Protein AF-A0A401MXL3-F1 (afdb_monomer)

Structure (mmCIF, N/CA/C/O backbone):
data_AF-A0A401MXL3-F1
#
_entry.id   AF-A0A401MXL3-F1
#
loop_
_atom_site.group_PDB
_atom_site.id
_atom_site.type_symbol
_atom_site.label_atom_id
_atom_site.label_alt_id
_atom_site.label_comp_id
_atom_site.label_asym_id
_atom_site.label_entity_id
_atom_site.label_seq_id
_atom_site.pdbx_PDB_ins_code
_atom_site.Cartn_x
_atom_site.Cartn_y
_atom_site.Cartn_z
_atom_site.occupancy
_atom_site.B_iso_or_equiv
_atom_site.auth_seq_id
_atom_site.auth_comp_id
_atom_site.auth_asym_id
_atom_site.auth_atom_id
_atom_site.pdbx_PDB_model_num
ATOM 1 N N . MET A 1 1 ? -3.609 0.722 30.593 1.00 56.59 1 MET A N 1
ATOM 2 C CA . MET A 1 1 ? -3.576 1.982 29.805 1.00 56.59 1 MET A CA 1
ATOM 3 C C . MET A 1 1 ? -2.280 2.168 29.010 1.00 56.59 1 MET A C 1
ATOM 5 O O . MET A 1 1 ? -2.378 2.522 27.842 1.00 56.59 1 MET A O 1
ATOM 9 N N . ALA A 1 2 ? -1.094 1.898 29.575 1.00 67.50 2 ALA A N 1
ATOM 10 C CA . ALA A 1 2 ? 0.190 2.048 28.870 1.00 67.50 2 ALA A CA 1
ATOM 11 C C . ALA A 1 2 ? 0.321 1.184 27.591 1.00 67.50 2 ALA A C 1
ATOM 13 O O . ALA A 1 2 ? 0.815 1.667 26.572 1.00 67.50 2 ALA A O 1
ATOM 14 N N . ASP A 1 3 ? -0.196 -0.049 27.602 1.00 74.62 3 ASP A N 1
ATOM 15 C CA . ASP A 1 3 ? -0.100 -0.957 26.446 1.00 74.62 3 ASP A CA 1
ATOM 16 C C . ASP A 1 3 ? -0.919 -0.490 25.235 1.00 74.62 3 ASP A C 1
ATOM 18 O O . ASP A 1 3 ? -0.451 -0.566 24.099 1.00 74.62 3 ASP A O 1
ATOM 22 N N . HIS A 1 4 ? -2.103 0.091 25.463 1.00 75.44 4 HIS A N 1
ATOM 23 C CA . HIS A 1 4 ? -2.928 0.662 24.391 1.00 75.44 4 HIS A CA 1
ATOM 24 C C . HIS A 1 4 ? -2.257 1.872 23.728 1.00 75.44 4 HIS A C 1
ATOM 26 O O . HIS A 1 4 ? -2.325 2.026 22.508 1.00 75.44 4 HIS A O 1
ATOM 32 N N . ALA A 1 5 ? -1.563 2.709 24.506 1.00 81.88 5 ALA A N 1
ATOM 33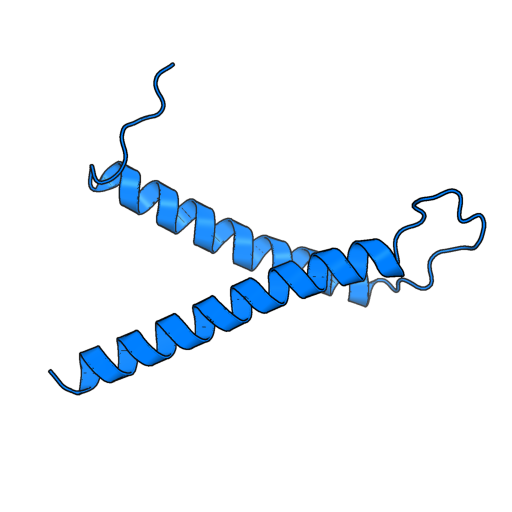 C CA . ALA A 1 5 ? -0.817 3.847 23.971 1.00 81.88 5 ALA A CA 1
ATOM 34 C C . ALA A 1 5 ? 0.362 3.387 23.094 1.00 81.88 5 ALA A C 1
ATOM 36 O O . ALA A 1 5 ? 0.581 3.927 22.008 1.00 81.88 5 ALA A O 1
ATOM 37 N N . LYS A 1 6 ? 1.076 2.336 23.517 1.00 85.62 6 LYS A N 1
ATOM 38 C CA . LYS A 1 6 ? 2.173 1.734 22.745 1.00 85.62 6 LYS A CA 1
ATOM 39 C C . LYS A 1 6 ? 1.682 1.073 21.451 1.00 85.62 6 LYS A C 1
ATOM 41 O O . LYS A 1 6 ? 2.310 1.234 20.400 1.00 85.62 6 LYS A O 1
ATOM 46 N N . ALA A 1 7 ? 0.548 0.374 21.507 1.00 85.31 7 ALA A N 1
ATOM 47 C CA . ALA A 1 7 ? -0.091 -0.207 20.329 1.00 85.31 7 ALA A CA 1
ATOM 48 C C . ALA A 1 7 ? -0.504 0.882 19.324 1.00 85.31 7 ALA A C 1
ATOM 50 O O . ALA A 1 7 ? -0.165 0.793 18.146 1.00 85.31 7 ALA A O 1
ATOM 51 N N . SER A 1 8 ? -1.133 1.962 19.800 1.00 91.69 8 SER A N 1
ATOM 52 C CA . SER A 1 8 ? -1.516 3.107 18.964 1.00 91.69 8 SER A CA 1
ATOM 53 C C . SER A 1 8 ? -0.309 3.760 18.280 1.00 91.69 8 SER A C 1
ATOM 55 O O . SER A 1 8 ? -0.315 3.970 17.067 1.00 91.69 8 SER A O 1
ATOM 57 N N . ALA A 1 9 ? 0.784 3.990 19.016 1.00 93.81 9 ALA A N 1
ATOM 58 C CA . ALA A 1 9 ? 2.018 4.527 18.442 1.00 93.81 9 ALA A CA 1
ATOM 59 C C . ALA A 1 9 ? 2.598 3.623 17.337 1.00 93.81 9 ALA A C 1
ATOM 61 O O . ALA A 1 9 ? 3.097 4.110 16.320 1.00 93.81 9 ALA A O 1
ATOM 62 N N . THR A 1 10 ? 2.498 2.303 17.513 1.00 95.50 10 THR A N 1
ATOM 63 C CA . THR A 1 10 ? 2.947 1.319 16.519 1.00 95.50 10 THR A CA 1
ATOM 64 C C . THR A 1 10 ? 2.089 1.373 15.255 1.00 95.50 10 THR A C 1
ATOM 66 O O . THR A 1 10 ? 2.635 1.407 14.153 1.00 95.50 10 THR A O 1
ATOM 69 N N . VAL A 1 11 ? 0.764 1.476 15.394 1.00 93.06 11 VAL A N 1
ATOM 70 C CA . VAL A 1 11 ? -0.152 1.659 14.255 1.00 93.06 11 VAL A CA 1
ATOM 71 C C . VAL A 1 11 ? 0.173 2.948 13.503 1.00 93.06 11 VAL A C 1
ATOM 73 O O . VAL A 1 11 ? 0.349 2.920 12.289 1.00 93.06 11 VAL A O 1
ATOM 76 N N . VAL A 1 12 ? 0.347 4.072 14.207 1.00 94.19 12 VAL A N 1
ATOM 77 C CA . VAL A 1 12 ? 0.718 5.354 13.580 1.00 94.19 12 VAL A CA 1
ATOM 78 C C . VAL A 1 12 ? 2.036 5.244 12.811 1.00 94.19 12 VAL A C 1
ATOM 80 O O . VAL A 1 12 ? 2.161 5.804 11.721 1.00 94.19 12 VAL A O 1
ATOM 83 N N . LYS A 1 13 ? 3.018 4.503 13.335 1.00 96.94 13 LYS A N 1
ATOM 84 C CA . LYS A 1 13 ? 4.276 4.243 12.624 1.00 96.94 13 LYS A CA 1
ATOM 85 C C . LYS A 1 13 ? 4.037 3.487 11.313 1.00 96.94 13 LYS A C 1
ATOM 87 O O . LYS A 1 13 ? 4.573 3.901 10.291 1.00 96.94 13 LYS A O 1
ATOM 92 N N . ILE A 1 14 ? 3.215 2.438 11.329 1.00 95.88 14 ILE A N 1
ATOM 93 C CA . ILE A 1 14 ? 2.863 1.671 10.122 1.00 95.88 14 ILE A CA 1
ATOM 94 C C . ILE A 1 14 ? 2.144 2.564 9.103 1.00 95.88 14 ILE A C 1
ATOM 96 O O . ILE A 1 14 ? 2.496 2.550 7.926 1.00 95.88 14 ILE A O 1
ATOM 100 N N . LEU A 1 15 ? 1.208 3.407 9.548 1.00 95.31 15 LEU A N 1
ATOM 101 C CA . LEU A 1 15 ? 0.509 4.353 8.670 1.00 95.31 15 LEU A CA 1
ATOM 102 C C . LEU A 1 15 ? 1.473 5.317 7.971 1.00 95.31 15 LEU A C 1
ATOM 104 O O . LEU A 1 15 ? 1.332 5.571 6.778 1.00 95.31 15 LEU A O 1
ATOM 108 N N . ARG A 1 16 ? 2.496 5.812 8.678 1.00 96.69 16 ARG A N 1
ATOM 109 C CA . ARG A 1 16 ? 3.542 6.645 8.061 1.00 96.69 16 ARG A CA 1
ATOM 110 C C . ARG A 1 16 ? 4.315 5.876 6.991 1.00 96.69 16 ARG A C 1
ATOM 112 O O . ARG A 1 16 ? 4.563 6.425 5.922 1.00 96.69 16 ARG A O 1
ATOM 119 N N . THR A 1 17 ? 4.649 4.611 7.244 1.00 96.44 17 THR A N 1
ATOM 120 C CA . THR A 1 17 ? 5.302 3.746 6.250 1.00 96.44 17 THR A CA 1
ATOM 121 C C . THR A 1 17 ? 4.428 3.529 5.012 1.00 96.44 17 THR A C 1
ATOM 123 O O . THR A 1 17 ? 4.951 3.549 3.897 1.00 96.44 17 THR A O 1
ATOM 126 N N . LEU A 1 18 ? 3.107 3.386 5.166 1.00 95.50 18 LEU A N 1
ATOM 127 C CA . LEU A 1 18 ? 2.183 3.309 4.028 1.00 95.50 18 LEU A CA 1
ATOM 128 C C . LEU A 1 18 ? 2.187 4.608 3.210 1.00 95.50 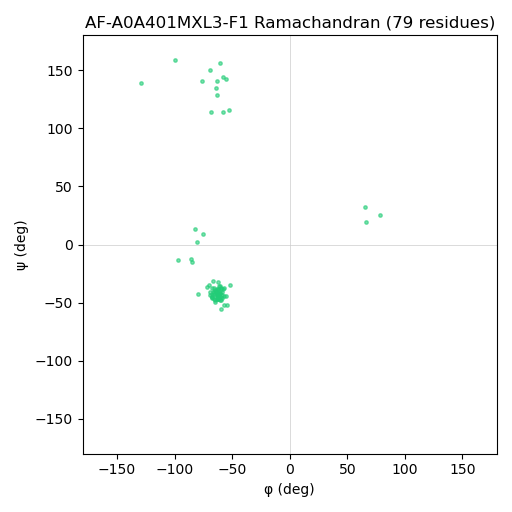18 LEU A C 1
ATOM 130 O O . LEU A 1 18 ? 2.289 4.550 1.987 1.00 95.50 18 LEU A O 1
ATOM 134 N N . THR A 1 19 ? 2.184 5.776 3.859 1.00 96.31 19 THR A N 1
ATOM 135 C CA . THR A 1 19 ? 2.314 7.068 3.162 1.00 96.31 19 THR A CA 1
ATOM 136 C C . THR A 1 19 ? 3.614 7.155 2.359 1.00 96.31 19 THR A C 1
ATOM 138 O O . THR A 1 19 ? 3.590 7.522 1.185 1.00 96.31 19 THR A O 1
ATOM 141 N N . THR A 1 20 ? 4.747 6.766 2.952 1.00 97.00 20 THR A N 1
ATOM 142 C CA . THR A 1 20 ? 6.037 6.710 2.243 1.00 97.00 20 THR A CA 1
ATOM 143 C C . THR A 1 20 ? 6.003 5.718 1.078 1.00 97.00 20 THR A C 1
ATOM 145 O O . THR A 1 20 ? 6.571 5.986 0.023 1.00 97.00 20 THR A O 1
ATOM 148 N N . THR A 1 21 ? 5.292 4.597 1.220 1.00 96.94 21 THR A N 1
ATOM 149 C CA . THR A 1 21 ? 5.124 3.610 0.142 1.00 96.94 21 THR A CA 1
ATOM 150 C C . THR A 1 21 ? 4.369 4.206 -1.047 1.00 96.94 21 THR A C 1
ATOM 152 O O . THR A 1 21 ? 4.796 4.033 -2.185 1.00 96.94 21 THR A O 1
ATOM 155 N N . VAL A 1 22 ? 3.296 4.968 -0.806 1.00 96.88 22 VAL A N 1
ATOM 156 C CA . VAL A 1 22 ? 2.550 5.675 -1.865 1.00 96.88 22 VAL A CA 1
ATOM 157 C C . VAL A 1 22 ? 3.437 6.683 -2.601 1.00 96.88 22 VAL A C 1
ATOM 159 O O . VAL A 1 22 ? 3.399 6.751 -3.830 1.00 96.88 22 VAL A O 1
ATOM 162 N N . GLN A 1 23 ? 4.272 7.432 -1.876 1.00 97.12 23 GLN A N 1
ATOM 163 C CA . GLN A 1 23 ? 5.246 8.346 -2.487 1.00 97.12 23 GLN A CA 1
ATOM 164 C C . GLN A 1 23 ? 6.258 7.585 -3.355 1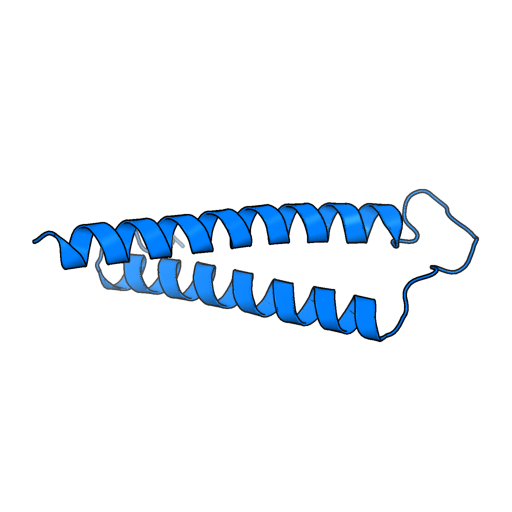.00 97.12 23 GLN A C 1
ATOM 166 O O . GLN A 1 23 ? 6.451 7.932 -4.520 1.00 97.12 23 GLN A O 1
ATOM 171 N N . GLY A 1 24 ? 6.816 6.485 -2.840 1.00 96.12 24 GLY A N 1
ATOM 172 C CA . GLY A 1 24 ? 7.732 5.624 -3.589 1.00 96.12 24 GLY A CA 1
ATOM 173 C C . GLY A 1 24 ? 7.102 5.020 -4.849 1.00 96.12 24 GLY A C 1
ATOM 174 O O . GLY A 1 24 ? 7.764 4.927 -5.879 1.00 96.12 24 GLY A O 1
ATOM 175 N N . LEU A 1 25 ? 5.811 4.667 -4.824 1.00 95.25 25 LEU A N 1
ATOM 176 C CA . LEU A 1 25 ? 5.078 4.220 -6.017 1.00 95.25 25 LEU A CA 1
ATOM 177 C C . LEU A 1 25 ? 4.974 5.327 -7.079 1.00 95.25 25 LEU A C 1
ATOM 179 O O . LEU A 1 25 ? 5.134 5.050 -8.270 1.00 95.25 25 LEU A O 1
ATOM 183 N N . ALA A 1 26 ? 4.737 6.577 -6.670 1.00 93.88 26 ALA A N 1
ATOM 184 C CA . ALA A 1 26 ? 4.693 7.713 -7.589 1.00 93.88 26 ALA A CA 1
ATOM 185 C C . ALA A 1 26 ? 6.064 7.977 -8.232 1.00 93.88 26 ALA A C 1
ATOM 187 O O . ALA A 1 26 ? 6.151 8.186 -9.445 1.00 93.88 26 ALA A O 1
ATOM 188 N N . GLU A 1 27 ? 7.138 7.908 -7.446 1.00 93.00 27 GLU A N 1
ATOM 189 C CA . GLU A 1 27 ? 8.511 8.012 -7.943 1.00 93.00 27 GLU A CA 1
ATOM 190 C C . GLU A 1 27 ? 8.853 6.870 -8.902 1.00 93.00 27 GLU A C 1
ATOM 192 O O . GLU A 1 27 ? 9.335 7.125 -10.005 1.00 93.00 27 GLU A O 1
ATOM 197 N N . LEU A 1 28 ? 8.526 5.626 -8.538 1.00 91.19 28 LEU A N 1
ATOM 198 C CA . LEU A 1 28 ? 8.730 4.445 -9.376 1.00 91.19 28 LEU A CA 1
ATOM 199 C C . LEU A 1 28 ? 8.023 4.594 -10.728 1.00 91.19 28 LEU A C 1
ATOM 201 O O . LEU A 1 28 ? 8.623 4.331 -11.770 1.00 91.19 28 LEU A O 1
ATOM 205 N N . ARG A 1 29 ? 6.771 5.070 -10.727 1.00 87.62 29 ARG A N 1
ATOM 206 C CA . ARG A 1 29 ? 6.009 5.370 -11.949 1.00 87.62 29 ARG A CA 1
ATOM 207 C C . ARG A 1 29 ? 6.703 6.433 -12.799 1.00 87.62 29 ARG A C 1
ATOM 209 O O . ARG A 1 29 ? 6.738 6.300 -14.018 1.00 87.62 29 ARG A O 1
ATOM 216 N N . ASN A 1 30 ? 7.243 7.480 -12.181 1.00 86.69 30 ASN A N 1
ATOM 217 C CA . ASN A 1 30 ? 7.912 8.567 -12.898 1.00 86.69 30 ASN A CA 1
ATOM 218 C C . ASN A 1 30 ? 9.277 8.139 -13.471 1.00 86.69 30 ASN A C 1
ATOM 220 O O . ASN A 1 30 ? 9.640 8.563 -14.566 1.00 86.69 30 ASN A O 1
ATOM 224 N N . GLN A 1 31 ? 10.028 7.302 -12.749 1.00 86.69 31 GLN A N 1
ATOM 225 C CA . GLN A 1 31 ? 11.365 6.845 -13.143 1.00 86.69 31 GLN A CA 1
ATOM 226 C C . GLN A 1 31 ? 11.324 5.713 -14.173 1.00 86.69 31 GLN A C 1
ATOM 228 O O . GLN A 1 31 ? 12.102 5.721 -15.124 1.00 86.69 31 GLN A O 1
ATOM 233 N N . LEU A 1 32 ? 10.430 4.737 -13.984 1.00 83.62 32 LEU A N 1
ATOM 234 C CA . LEU A 1 32 ? 10.329 3.550 -14.838 1.00 83.62 32 LEU A CA 1
ATOM 235 C C . LEU A 1 32 ? 9.253 3.668 -15.921 1.00 83.62 32 LEU A C 1
ATOM 237 O O . LEU A 1 32 ? 9.215 2.845 -16.837 1.00 83.62 32 LEU A O 1
ATOM 241 N N . GLY A 1 33 ? 8.364 4.655 -15.829 1.00 73.56 33 GLY A N 1
ATOM 242 C CA . GLY A 1 33 ? 7.350 4.905 -16.843 1.00 73.56 33 GLY A CA 1
ATOM 243 C C . GLY A 1 33 ? 7.949 5.436 -18.145 1.00 73.56 33 GLY A C 1
ATOM 244 O O . GLY A 1 33 ? 8.939 6.163 -18.154 1.00 73.56 33 GLY A O 1
ATOM 245 N N . LEU A 1 34 ? 7.288 5.126 -19.260 1.00 69.69 34 LEU A N 1
ATOM 246 C CA . LEU A 1 34 ? 7.633 5.634 -20.597 1.00 69.69 34 LEU A CA 1
ATOM 247 C C . LEU A 1 34 ? 7.060 7.043 -20.873 1.00 69.69 34 LEU A C 1
ATOM 249 O O . LEU A 1 34 ? 7.025 7.499 -22.014 1.00 69.69 34 LEU A O 1
AT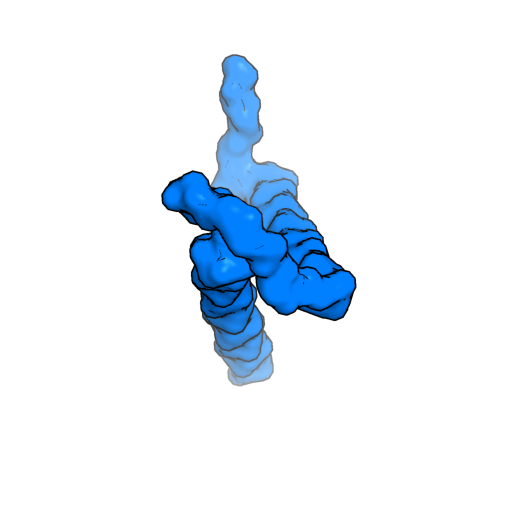OM 253 N N . GLY A 1 35 ? 6.579 7.739 -19.836 1.00 67.56 35 GLY A N 1
ATOM 254 C CA . GLY A 1 35 ? 5.991 9.076 -19.959 1.00 67.56 35 GLY A CA 1
ATOM 255 C C . GLY A 1 35 ? 6.973 10.116 -20.518 1.00 67.56 35 GLY A C 1
ATOM 256 O O . GLY A 1 35 ? 8.184 9.977 -20.369 1.00 67.56 35 GLY A O 1
ATOM 257 N N . HIS A 1 36 ? 6.432 11.182 -21.122 1.00 67.06 36 HIS A N 1
ATOM 258 C CA . HIS A 1 36 ? 7.172 12.290 -21.758 1.00 67.06 36 HIS A CA 1
ATOM 259 C C . HIS A 1 36 ? 8.004 11.910 -23.001 1.00 67.06 36 HIS A C 1
ATOM 261 O O . HIS A 1 36 ? 9.034 12.521 -23.266 1.00 67.06 36 HIS A O 1
ATOM 267 N N . GLY A 1 37 ? 7.559 10.926 -23.792 1.00 63.66 37 GLY A N 1
ATOM 268 C CA . GLY A 1 37 ? 8.174 10.636 -25.095 1.00 63.66 37 GLY A CA 1
ATOM 269 C C . GLY A 1 37 ? 9.479 9.840 -25.018 1.00 63.66 37 GLY A C 1
ATOM 270 O O . GLY A 1 37 ? 10.302 9.917 -25.929 1.00 63.66 37 GLY A O 1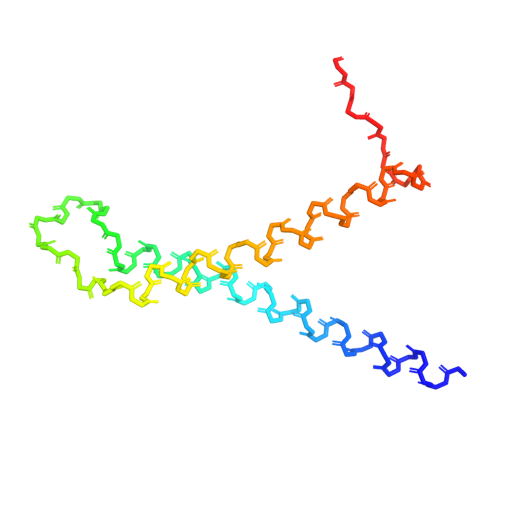
ATOM 271 N N . ARG A 1 38 ? 9.686 9.060 -23.947 1.00 69.94 38 ARG A N 1
ATOM 272 C CA . ARG A 1 38 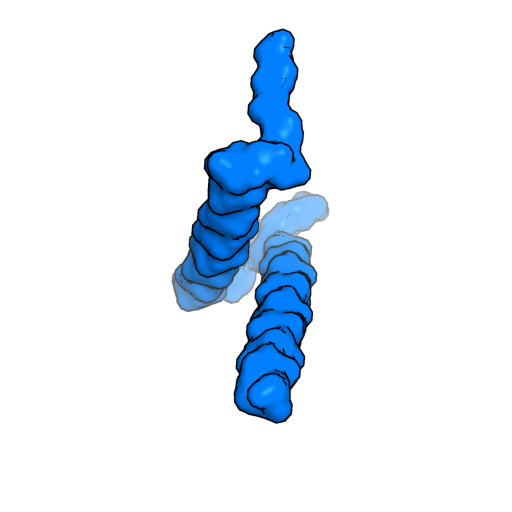? 10.814 8.123 -23.869 1.00 69.94 38 ARG A CA 1
ATOM 273 C C . ARG A 1 38 ? 10.624 6.991 -24.877 1.00 69.94 38 ARG A C 1
ATOM 275 O O . ARG A 1 38 ? 9.726 6.169 -24.737 1.00 69.94 38 ARG A O 1
ATOM 282 N N . THR A 1 39 ? 11.506 6.943 -25.871 1.00 66.50 39 THR A N 1
ATOM 283 C CA . THR A 1 39 ? 11.573 5.888 -26.896 1.00 66.50 39 THR A CA 1
ATOM 284 C C . THR A 1 39 ? 12.388 4.671 -26.449 1.00 66.50 39 THR A C 1
ATOM 286 O O . THR A 1 39 ? 12.291 3.610 -27.060 1.00 66.50 39 THR A O 1
ATOM 289 N N . ALA A 1 40 ? 13.178 4.803 -25.379 1.00 74.44 40 ALA A N 1
ATOM 290 C CA . ALA A 1 40 ? 13.951 3.703 -24.814 1.00 74.44 40 ALA A CA 1
ATOM 291 C C . ALA A 1 40 ? 13.051 2.738 -24.011 1.00 74.44 40 ALA A C 1
ATOM 293 O O . ALA A 1 40 ? 12.181 3.206 -23.269 1.00 74.44 40 ALA A O 1
ATOM 294 N N . PRO A 1 41 ? 13.275 1.412 -24.097 1.00 75.00 41 PRO A N 1
ATOM 295 C CA . PRO A 1 41 ? 12.574 0.434 -23.271 1.00 75.00 41 PRO A CA 1
ATOM 296 C C . PRO A 1 41 ? 12.731 0.732 -21.775 1.00 75.00 41 PRO A C 1
ATOM 298 O O . PRO A 1 41 ? 13.805 1.126 -21.316 1.00 75.00 41 PRO A O 1
ATOM 301 N N . SER A 1 42 ? 11.666 0.513 -21.001 1.00 83.06 42 SER A N 1
ATOM 302 C CA . SER A 1 42 ? 11.713 0.677 -19.546 1.00 83.06 42 SER A CA 1
ATOM 303 C C . SER A 1 42 ? 12.686 -0.338 -18.931 1.00 83.06 42 SER A C 1
ATOM 305 O O . SER A 1 42 ? 12.586 -1.524 -19.247 1.00 83.06 42 SER A O 1
ATOM 307 N N . PRO A 1 43 ? 13.567 0.064 -17.994 1.00 86.69 43 PRO A N 1
ATOM 308 C CA . PRO A 1 43 ? 14.410 -0.874 -17.254 1.00 86.69 43 PRO A CA 1
ATOM 309 C C . PRO A 1 43 ? 13.627 -1.641 -16.167 1.00 86.69 43 PRO A C 1
ATOM 311 O O . PRO A 1 43 ? 14.218 -2.318 -15.322 1.00 86.69 43 PRO A O 1
ATOM 314 N N . ALA A 1 44 ? 12.294 -1.523 -16.134 1.00 89.12 44 ALA A N 1
ATOM 315 C CA . ALA A 1 44 ? 11.449 -2.253 -15.205 1.00 89.12 44 ALA A CA 1
ATOM 316 C C . ALA A 1 44 ? 11.543 -3.767 -15.428 1.00 89.12 44 ALA A C 1
ATOM 318 O O . ALA A 1 44 ? 11.329 -4.283 -16.520 1.00 89.12 44 ALA A O 1
ATOM 319 N N . LEU A 1 45 ? 11.797 -4.493 -14.342 1.00 92.81 45 LEU A N 1
ATOM 320 C CA . LEU A 1 45 ? 11.784 -5.948 -14.319 1.00 92.81 45 LEU A CA 1
ATOM 321 C C . LEU A 1 45 ? 10.455 -6.431 -13.739 1.00 92.81 45 LEU A C 1
ATOM 323 O O . LEU A 1 45 ? 9.813 -5.723 -12.962 1.00 92.81 45 LEU A O 1
ATOM 327 N N . THR A 1 46 ? 10.078 -7.678 -14.021 1.00 94.50 46 THR A N 1
ATOM 328 C CA . THR A 1 46 ? 8.835 -8.288 -13.514 1.00 94.50 46 THR A CA 1
ATOM 329 C C . THR A 1 46 ? 8.687 -8.165 -11.994 1.00 94.50 46 THR A C 1
ATOM 331 O O . THR A 1 46 ? 7.586 -7.958 -11.488 1.00 94.50 46 THR A O 1
ATOM 334 N N . ARG A 1 47 ? 9.793 -8.231 -11.239 1.00 95.69 47 ARG A N 1
ATOM 335 C CA . ARG A 1 47 ? 9.769 -8.034 -9.780 1.00 95.69 47 ARG A CA 1
ATOM 336 C C . ARG A 1 47 ? 9.395 -6.605 -9.360 1.00 95.69 47 ARG A C 1
ATOM 338 O O . ARG A 1 47 ? 8.763 -6.450 -8.324 1.00 95.69 47 ARG A O 1
ATOM 345 N N . HIS A 1 48 ? 9.737 -5.583 -10.151 1.00 94.06 48 HIS A N 1
ATOM 346 C CA . HIS A 1 48 ? 9.348 -4.193 -9.881 1.00 94.06 48 HIS A CA 1
ATOM 347 C C . HIS A 1 48 ? 7.839 -4.022 -10.076 1.00 94.06 48 HIS A C 1
ATOM 349 O O . HIS A 1 48 ? 7.182 -3.406 -9.243 1.00 94.06 48 HIS A O 1
ATOM 355 N N . ALA A 1 49 ? 7.278 -4.646 -11.118 1.00 93.81 49 ALA A N 1
ATOM 356 C CA . ALA A 1 49 ? 5.835 -4.661 -11.345 1.00 93.81 49 ALA A CA 1
ATOM 357 C C . ALA A 1 49 ? 5.083 -5.381 -10.214 1.00 93.81 49 ALA A C 1
ATOM 359 O O . ALA A 1 49 ? 4.102 -4.853 -9.699 1.00 93.81 49 ALA A O 1
ATOM 360 N N . ARG A 1 50 ? 5.571 -6.550 -9.769 1.00 97.06 50 ARG A N 1
ATOM 361 C CA . ARG A 1 50 ? 4.976 -7.280 -8.633 1.00 97.06 50 ARG A CA 1
ATOM 362 C C . ARG A 1 50 ? 5.047 -6.487 -7.330 1.00 97.06 50 ARG A C 1
ATOM 364 O O . ARG A 1 50 ? 4.062 -6.444 -6.603 1.00 97.06 50 ARG A O 1
ATOM 371 N N . LEU A 1 51 ? 6.185 -5.849 -7.051 1.00 96.12 51 LEU A N 1
ATOM 372 C CA . LEU A 1 51 ? 6.335 -4.983 -5.882 1.00 96.12 51 LEU A CA 1
ATOM 373 C C . LEU A 1 51 ? 5.326 -3.830 -5.924 1.00 96.12 51 LEU A C 1
ATOM 375 O O . LEU A 1 51 ? 4.631 -3.597 -4.942 1.00 96.12 51 LEU A O 1
ATOM 379 N N . ALA A 1 52 ? 5.212 -3.146 -7.065 1.00 96.00 52 ALA A N 1
ATOM 380 C CA . ALA A 1 52 ? 4.284 -2.032 -7.223 1.00 96.00 52 ALA A CA 1
ATOM 381 C C . ALA A 1 52 ? 2.820 -2.461 -7.048 1.00 96.00 52 ALA A C 1
ATOM 383 O O . ALA A 1 52 ? 2.066 -1.808 -6.324 1.00 96.00 52 ALA A O 1
ATOM 384 N N . LEU A 1 53 ? 2.438 -3.580 -7.671 1.00 96.94 53 LEU A N 1
ATOM 385 C CA . LEU A 1 53 ? 1.098 -4.151 -7.577 1.00 96.94 53 LEU A CA 1
ATOM 386 C C . LEU A 1 53 ? 0.742 -4.491 -6.128 1.00 96.94 53 LEU A C 1
ATOM 388 O O . LEU A 1 53 ? -0.248 -3.983 -5.613 1.00 96.94 53 LEU A O 1
ATOM 392 N N . ASN A 1 54 ? 1.568 -5.294 -5.456 1.00 97.94 54 ASN A N 1
ATOM 393 C CA . ASN A 1 54 ? 1.275 -5.754 -4.098 1.00 97.94 54 ASN A CA 1
ATOM 394 C C . ASN A 1 54 ? 1.249 -4.594 -3.095 1.00 97.94 54 ASN A C 1
ATOM 396 O O . ASN A 1 54 ? 0.379 -4.548 -2.233 1.00 97.94 54 ASN A O 1
ATOM 400 N N . SER A 1 55 ? 2.155 -3.621 -3.229 1.00 97.50 55 SER A N 1
ATOM 401 C CA . SER A 1 55 ? 2.127 -2.407 -2.404 1.00 97.50 55 SER A CA 1
ATOM 402 C C . SER A 1 55 ? 0.851 -1.591 -2.618 1.00 97.50 55 SER A C 1
ATOM 404 O O . SER A 1 55 ? 0.296 -1.063 -1.657 1.00 97.50 55 SER A O 1
ATOM 406 N N . THR A 1 56 ? 0.369 -1.500 -3.861 1.00 97.38 56 THR A N 1
ATOM 407 C CA . THR A 1 56 ? -0.882 -0.798 -4.182 1.00 97.38 56 THR A CA 1
ATOM 408 C C . THR A 1 56 ? -2.078 -1.511 -3.563 1.00 97.38 56 THR A C 1
ATOM 410 O O . THR A 1 56 ? -2.878 -0.857 -2.904 1.00 97.38 56 THR A O 1
ATOM 413 N N . VAL A 1 57 ? -2.162 -2.840 -3.707 1.00 98.06 57 VAL A N 1
ATOM 414 C CA . VAL A 1 57 ? -3.228 -3.660 -3.105 1.00 98.06 57 VAL A CA 1
ATOM 415 C C . VAL A 1 57 ? -3.301 -3.424 -1.597 1.00 98.06 57 VAL A C 1
ATOM 417 O O . VAL A 1 57 ? -4.349 -3.012 -1.110 1.00 98.06 57 VAL A O 1
ATOM 420 N N . THR A 1 58 ? -2.178 -3.543 -0.882 1.00 96.81 58 THR A N 1
ATOM 421 C CA . THR A 1 58 ? -2.120 -3.315 0.573 1.00 96.81 58 THR A CA 1
ATOM 422 C C . THR A 1 58 ? -2.645 -1.935 0.978 1.00 96.81 58 THR A C 1
ATOM 424 O O . THR A 1 58 ? -3.385 -1.807 1.953 1.00 96.81 58 THR A O 1
ATOM 427 N N . VAL A 1 59 ? -2.257 -0.879 0.253 1.00 96.44 59 VAL A N 1
ATOM 428 C CA . VAL A 1 59 ? -2.717 0.487 0.549 1.00 96.44 59 VAL A CA 1
ATOM 429 C C . VAL A 1 59 ? -4.212 0.626 0.266 1.00 96.44 59 VAL A C 1
ATOM 431 O O . VAL A 1 59 ? -4.937 1.195 1.081 1.00 96.44 59 VAL A O 1
ATOM 434 N N . THR A 1 60 ? -4.672 0.130 -0.882 1.00 97.19 60 THR A N 1
ATOM 435 C CA . THR A 1 60 ? -6.065 0.252 -1.312 1.00 97.19 60 THR A CA 1
ATOM 436 C C . THR A 1 60 ? -7.006 -0.502 -0.384 1.00 97.19 60 THR A C 1
ATOM 438 O O . THR A 1 60 ? -7.984 0.095 0.056 1.00 97.19 60 THR A O 1
ATOM 441 N N . GLU A 1 61 ? -6.699 -1.754 -0.041 1.00 97.12 61 GLU A N 1
ATOM 442 C CA . GLU A 1 61 ? -7.502 -2.552 0.893 1.00 97.12 61 GLU A CA 1
ATOM 443 C C . GLU A 1 61 ? -7.630 -1.835 2.237 1.00 97.12 61 GLU A C 1
ATOM 445 O O . GLU A 1 61 ? -8.738 -1.541 2.676 1.00 97.12 61 GLU A O 1
ATOM 450 N N . PHE A 1 62 ? -6.510 -1.410 2.833 1.00 95.50 62 PHE A N 1
ATOM 451 C CA . PHE A 1 62 ? -6.547 -0.716 4.119 1.00 95.50 62 PHE A CA 1
ATOM 452 C C . PHE A 1 62 ? -7.384 0.575 4.084 1.00 95.50 62 PHE A C 1
ATOM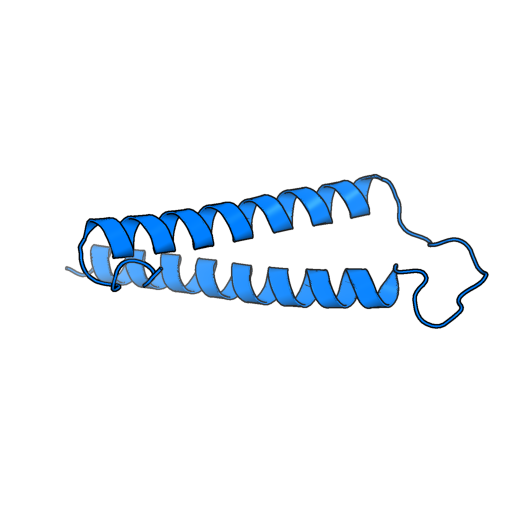 454 O O . PHE A 1 62 ? -8.152 0.852 5.011 1.00 95.50 62 PHE A O 1
ATOM 461 N N . VAL A 1 63 ? -7.236 1.390 3.034 1.00 95.25 63 VAL A N 1
ATOM 462 C CA . VAL A 1 63 ? -7.971 2.657 2.898 1.00 95.25 63 VAL A CA 1
ATOM 463 C C . VAL A 1 63 ? -9.465 2.412 2.697 1.00 95.25 63 VAL A C 1
ATOM 465 O O . VAL A 1 63 ? -10.270 3.092 3.336 1.00 95.25 63 VAL A O 1
ATOM 468 N N . LEU A 1 64 ? -9.836 1.464 1.833 1.00 96.25 64 LEU A N 1
ATOM 469 C CA . LEU A 1 64 ? -11.234 1.155 1.535 1.00 96.25 64 LEU A CA 1
ATOM 470 C C . LEU A 1 64 ? -11.933 0.505 2.728 1.00 96.25 64 LEU A C 1
ATOM 472 O O . LEU A 1 64 ? -13.024 0.945 3.078 1.00 96.25 64 LEU A O 1
ATOM 476 N N . ASP A 1 65 ? -11.286 -0.439 3.408 1.00 96.06 65 ASP A N 1
ATOM 477 C CA . ASP A 1 65 ? -11.831 -1.068 4.613 1.00 96.06 65 ASP A CA 1
ATOM 478 C C . ASP A 1 65 ? -12.029 -0.035 5.727 1.00 96.06 65 ASP A C 1
ATOM 480 O O . ASP A 1 65 ? -13.080 0.021 6.365 1.00 96.06 65 ASP A O 1
ATOM 484 N N . THR A 1 66 ? -11.050 0.857 5.923 1.00 94.44 66 THR A N 1
ATOM 485 C CA . THR A 1 66 ? -11.164 1.949 6.903 1.00 94.44 66 THR A CA 1
ATOM 486 C C . THR A 1 66 ? -12.290 2.917 6.540 1.00 94.44 66 THR A C 1
ATOM 488 O O . THR A 1 66 ? -12.967 3.452 7.420 1.00 94.44 66 THR A O 1
ATOM 491 N N . TRP A 1 67 ? -12.475 3.198 5.252 1.00 94.44 67 TRP A N 1
ATOM 492 C CA . TRP A 1 67 ? -13.553 4.057 4.775 1.00 94.44 67 TRP A CA 1
ATOM 493 C C . TRP A 1 67 ? -14.924 3.405 4.979 1.00 94.44 67 TRP A C 1
ATOM 495 O O . TRP A 1 67 ? -15.822 4.063 5.508 1.00 94.44 67 TRP A O 1
ATOM 505 N N . GLN A 1 68 ? -15.060 2.121 4.646 1.00 94.19 68 GLN A N 1
ATOM 506 C CA . GLN A 1 68 ? -16.290 1.357 4.832 1.00 94.19 68 GLN A CA 1
ATOM 507 C C . GLN A 1 68 ? -16.660 1.245 6.317 1.00 94.19 68 GLN A C 1
ATOM 509 O O . GLN A 1 68 ? -17.775 1.599 6.685 1.00 94.19 68 GLN A O 1
ATOM 514 N N . ASP A 1 69 ? -15.709 0.905 7.196 1.00 95.00 69 ASP A N 1
ATOM 515 C CA . ASP A 1 69 ? -15.933 0.867 8.652 1.00 95.00 69 ASP A CA 1
ATOM 516 C C . ASP A 1 69 ? -16.428 2.222 9.191 1.00 95.00 69 ASP A C 1
ATOM 518 O O . ASP A 1 69 ? -17.298 2.291 10.062 1.00 95.00 69 ASP A O 1
ATOM 522 N N . ARG A 1 70 ? -15.919 3.338 8.654 1.00 93.94 70 ARG A N 1
ATOM 523 C CA . ARG A 1 70 ? -16.388 4.676 9.044 1.00 93.94 70 ARG A CA 1
ATOM 524 C C . ARG A 1 70 ? -17.804 4.974 8.562 1.00 93.94 70 ARG A C 1
ATOM 526 O O . ARG A 1 70 ? -18.520 5.668 9.285 1.00 93.94 70 ARG A O 1
ATOM 533 N N . ILE A 1 71 ? -18.198 4.490 7.385 1.00 93.31 71 ILE A N 1
ATOM 534 C CA . ILE A 1 71 ? -19.584 4.585 6.907 1.00 93.31 71 ILE A CA 1
ATOM 535 C C . ILE A 1 71 ? -20.499 3.762 7.807 1.00 93.31 71 ILE A C 1
ATOM 537 O O . ILE A 1 71 ? -21.479 4.299 8.317 1.00 93.31 71 ILE A O 1
ATOM 541 N N . ASP A 1 72 ? -20.143 2.507 8.074 1.00 92.94 72 ASP A N 1
ATOM 542 C CA . ASP A 1 72 ? -20.964 1.577 8.857 1.00 92.94 72 ASP A CA 1
ATOM 543 C C . ASP A 1 72 ? -21.179 2.074 10.294 1.00 92.94 72 ASP A C 1
ATOM 545 O O . ASP A 1 72 ? -22.242 1.893 10.885 1.00 92.94 72 ASP A O 1
ATOM 549 N N . ARG A 1 73 ? -20.189 2.780 10.856 1.00 93.81 73 ARG A N 1
ATOM 550 C CA . ARG A 1 73 ? -20.284 3.434 12.172 1.00 93.81 73 ARG A CA 1
ATOM 551 C C . ARG A 1 73 ? -21.016 4.781 12.158 1.00 93.81 73 ARG A C 1
ATOM 553 O O . ARG A 1 73 ? -21.043 5.447 13.193 1.00 93.81 73 ARG A O 1
ATOM 560 N N . GLY A 1 74 ? -21.528 5.234 11.013 1.00 89.88 74 GLY A N 1
ATOM 561 C CA . G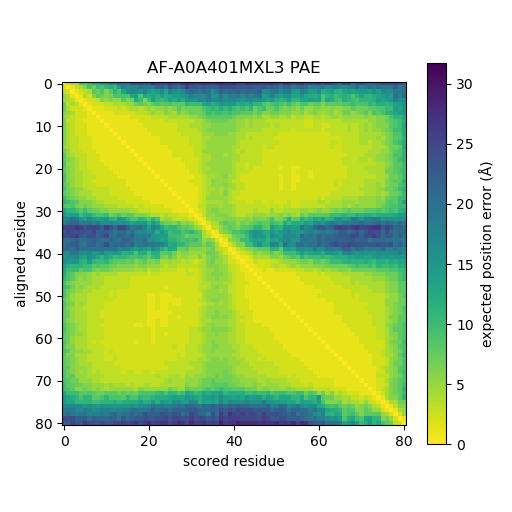LY A 1 74 ? -22.182 6.538 10.859 1.00 89.88 74 GLY A CA 1
ATOM 562 C C . GLY A 1 74 ? -21.243 7.738 11.038 1.00 89.88 74 GLY A C 1
ATOM 563 O O . GLY A 1 74 ? -21.700 8.845 11.313 1.00 89.88 74 GLY A O 1
ATOM 564 N N . LYS A 1 75 ? -19.922 7.540 10.918 1.00 86.81 75 LYS A N 1
ATOM 565 C CA . LYS A 1 75 ? -18.907 8.602 11.061 1.00 86.81 75 LYS A CA 1
ATOM 566 C C . LYS A 1 75 ? -18.651 9.365 9.762 1.00 86.81 75 LYS A C 1
ATOM 568 O O . LYS A 1 75 ? -17.980 10.396 9.791 1.00 86.81 75 LYS A O 1
ATOM 573 N N . LEU A 1 76 ? -19.140 8.855 8.634 1.00 79.69 76 LEU A N 1
ATOM 574 C CA . LEU A 1 76 ? -19.135 9.523 7.336 1.00 79.69 76 LEU A CA 1
ATOM 575 C C . LEU A 1 76 ? -20.552 9.473 6.751 1.00 79.69 76 LEU A C 1
ATOM 577 O O . LEU A 1 76 ? -21.204 8.434 6.872 1.00 79.69 76 LEU A O 1
ATOM 581 N N . PRO A 1 77 ? -21.041 10.557 6.122 1.00 70.19 77 PRO A N 1
ATOM 582 C CA . PRO A 1 77 ? -22.330 10.522 5.449 1.00 70.19 77 PRO A CA 1
ATOM 583 C C . PRO A 1 77 ? -22.281 9.516 4.284 1.00 70.19 77 PRO A C 1
ATOM 585 O O . PRO A 1 77 ? -21.263 9.458 3.581 1.00 70.19 77 PRO A O 1
ATOM 588 N N . PRO A 1 78 ? -23.349 8.729 4.049 1.00 62.62 78 PRO A N 1
ATOM 589 C CA . PRO A 1 78 ? -23.448 7.923 2.838 1.00 62.62 78 PRO A CA 1
ATOM 590 C C . PRO A 1 78 ? -23.361 8.849 1.620 1.00 62.62 78 PRO A C 1
ATOM 592 O O . PRO A 1 78 ? -23.834 9.987 1.675 1.00 62.62 78 PRO A O 1
ATOM 595 N N . ARG A 1 79 ? -22.719 8.389 0.534 1.00 65.88 79 ARG A N 1
ATOM 596 C CA . ARG A 1 79 ? -22.587 9.185 -0.699 1.00 65.88 79 ARG A CA 1
ATOM 597 C C . ARG A 1 79 ? -23.983 9.656 -1.106 1.00 65.88 79 ARG A C 1
ATOM 599 O O . ARG A 1 79 ? -24.839 8.826 -1.401 1.00 65.88 79 ARG A O 1
ATOM 606 N N . SER A 1 80 ? -24.202 10.968 -1.093 1.00 64.00 80 SER A N 1
ATOM 607 C CA . SER A 1 80 ? -25.368 11.581 -1.721 1.00 64.00 80 SER A CA 1
ATOM 608 C C . SER A 1 80 ? -25.337 11.186 -3.195 1.00 64.00 80 SER A C 1
ATOM 610 O O . SER A 1 80 ? -24.367 11.523 -3.883 1.00 64.00 80 SER A O 1
ATOM 612 N N . GLN A 1 81 ? -26.323 10.391 -3.615 1.00 52.22 81 GLN A N 1
ATOM 613 C CA . GLN A 1 81 ? -26.586 10.121 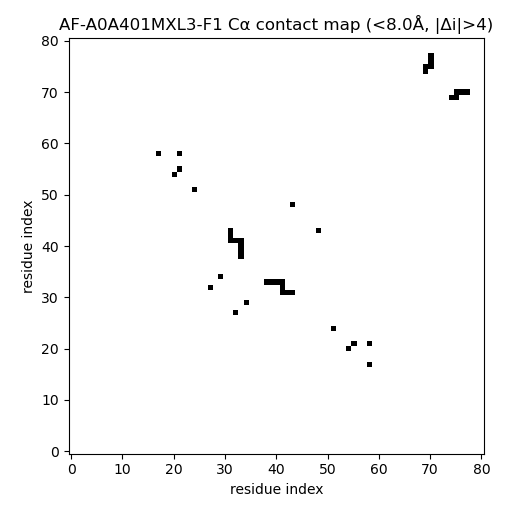-5.028 1.00 52.22 81 GLN A CA 1
ATOM 614 C C . GLN A 1 81 ? -27.076 11.385 -5.726 1.00 52.22 81 GLN A C 1
ATOM 616 O O . GLN A 1 81 ? -27.763 12.188 -5.052 1.00 52.22 81 GLN A O 1
#

Solvent-accessible surface area (backbone atoms only — not comparable to full-atom values): 4806 Å² total; per-residue (Å²): 114,70,65,60,54,54,50,49,54,50,52,54,51,53,52,51,51,51,54,52,46,55,52,50,50,54,51,48,49,66,72,44,43,59,69,94,79,51,85,66,83,59,86,65,47,74,67,55,54,51,51,51,50,55,55,48,50,58,54,49,52,55,53,49,52,54,49,50,55,32,41,79,70,66,75,39,82,77,82,82,127

pLDDT: mean 87.63, std 11.76, range [52.22, 98.06]

Mean predicted aligned error: 6.8 Å

Foldseek 3Di:
DVVVVVVVVVVVVVVVVLVVLVVVLVVLCVQQPCPPPNPDHGPDDPVNVVSSVVSVVVSVVVVVVVVVVCVVVVVDPDPDD

Secondary structure (DSSP, 8-state):
-HHHHHHHHHHHHHHHHHHHHHHHHHHHHHHHS-TTT--SPP---HHHHHHHHHHHHHHHHHHHHHHHHHHHTTSS-----

Sequence (81 aa):
MADHAKASATVVKILRTLTTTVQGLAELRNQLGLGHGRTAPSPALTRHARLALNSTVTVTEFVLDTWQDRIDRGKLPPRSQ

Radius of gyration: 17.98 Å; Cα contacts (8 Å, |Δi|>4): 21; chains: 1; bounding box: 41×21×57 Å